Protein AF-A0A938RJM7-F1 (afdb_monomer_lite)

Structure (mmCIF, N/CA/C/O backbone):
data_AF-A0A938RJM7-F1
#
_entry.id   AF-A0A938RJM7-F1
#
loop_
_atom_site.group_PDB
_atom_site.id
_atom_site.type_symbol
_atom_site.label_atom_id
_atom_site.label_alt_id
_atom_site.label_comp_id
_atom_site.label_asym_id
_atom_site.label_entity_id
_atom_site.label_seq_id
_atom_site.pdbx_PDB_ins_code
_atom_site.Cartn_x
_atom_site.Cartn_y
_atom_site.Cartn_z
_atom_site.occupancy
_atom_site.B_iso_or_equiv
_atom_site.auth_seq_id
_atom_site.auth_comp_id
_atom_site.auth_asym_id
_atom_site.auth_atom_id
_atom_site.pdbx_PDB_model_num
ATOM 1 N N . MET A 1 1 ? -5.972 -2.411 -8.398 1.00 74.38 1 MET A N 1
ATOM 2 C CA . MET A 1 1 ? -4.937 -3.358 -8.875 1.00 74.38 1 MET A CA 1
ATOM 3 C C . MET A 1 1 ? -4.242 -2.731 -10.070 1.00 74.38 1 MET A C 1
ATOM 5 O O . MET A 1 1 ? -4.937 -2.111 -10.864 1.00 74.38 1 MET A O 1
ATOM 9 N N . TYR A 1 2 ? -2.920 -2.877 -10.186 1.00 81.06 2 TYR A N 1
ATOM 10 C CA . TYR A 1 2 ? -2.153 -2.413 -11.346 1.00 81.06 2 TYR A CA 1
ATOM 11 C C . TYR A 1 2 ? -1.288 -3.542 -11.902 1.00 81.06 2 TYR A C 1
ATOM 13 O O . TYR A 1 2 ? -0.628 -4.258 -11.149 1.00 81.06 2 TYR A O 1
ATOM 21 N N . SER A 1 3 ? -1.277 -3.692 -13.223 1.00 82.62 3 SER A N 1
ATOM 22 C CA . SER A 1 3 ? -0.435 -4.663 -13.916 1.00 82.62 3 SER A CA 1
ATOM 23 C C . SER A 1 3 ? 0.010 -4.119 -15.266 1.00 82.62 3 SER A C 1
ATOM 25 O O . SER A 1 3 ? -0.809 -3.589 -16.014 1.00 82.62 3 SER A O 1
ATOM 27 N N . ASN A 1 4 ? 1.280 -4.322 -15.602 1.00 84.00 4 ASN A N 1
ATOM 28 C CA . ASN A 1 4 ? 1.817 -4.133 -16.942 1.00 84.00 4 ASN A CA 1
ATOM 29 C C . ASN A 1 4 ? 2.590 -5.402 -17.353 1.00 84.00 4 ASN A C 1
ATOM 31 O O . ASN A 1 4 ? 3.791 -5.500 -17.084 1.00 84.00 4 ASN A O 1
ATOM 35 N N . PRO A 1 5 ? 1.908 -6.383 -17.974 1.00 81.81 5 PRO A N 1
ATOM 36 C CA . PRO A 1 5 ? 2.503 -7.676 -18.303 1.00 81.81 5 PRO A CA 1
ATOM 37 C C . PRO A 1 5 ? 3.705 -7.585 -19.247 1.00 81.81 5 PRO A C 1
ATOM 39 O O . PRO A 1 5 ? 4.679 -8.302 -19.044 1.00 81.81 5 PRO A O 1
ATOM 42 N N . SER A 1 6 ? 3.694 -6.670 -20.226 1.00 87.06 6 SER A N 1
ATOM 43 C CA . SER A 1 6 ? 4.811 -6.502 -21.171 1.00 87.06 6 SER A CA 1
ATOM 44 C C . SER A 1 6 ? 6.083 -5.962 -20.513 1.00 87.06 6 SER A C 1
ATOM 46 O O . SER A 1 6 ? 7.170 -6.123 -21.060 1.00 87.06 6 SER A O 1
ATOM 48 N N . LYS A 1 7 ? 5.963 -5.358 -19.324 1.00 84.88 7 LYS A N 1
ATOM 49 C CA . LYS A 1 7 ? 7.089 -4.918 -18.488 1.00 84.88 7 LYS A CA 1
ATOM 50 C C . LYS A 1 7 ? 7.352 -5.835 -17.288 1.00 84.88 7 LYS A C 1
ATOM 52 O O . LYS A 1 7 ? 8.202 -5.511 -16.467 1.00 84.88 7 LYS A O 1
ATOM 57 N N . GLY A 1 8 ? 6.609 -6.936 -17.147 1.00 85.38 8 GLY A N 1
ATOM 58 C CA . GLY A 1 8 ? 6.703 -7.820 -15.984 1.00 85.38 8 GLY A CA 1
ATOM 59 C C . GLY A 1 8 ? 6.325 -7.144 -14.660 1.00 85.38 8 GLY A C 1
ATOM 60 O O . GLY A 1 8 ? 6.831 -7.539 -13.616 1.00 85.38 8 GLY A O 1
ATOM 61 N N . LEU A 1 9 ? 5.471 -6.112 -14.685 1.00 88.81 9 LEU A N 1
ATOM 62 C CA . LEU A 1 9 ? 5.090 -5.358 -13.488 1.00 88.81 9 LEU A CA 1
ATOM 63 C C . LEU A 1 9 ? 3.725 -5.798 -12.969 1.00 88.81 9 LEU A C 1
ATOM 65 O O . LEU A 1 9 ? 2.743 -5.820 -13.716 1.00 88.81 9 LEU A O 1
ATOM 69 N N . TYR A 1 10 ? 3.639 -6.062 -11.669 1.00 87.75 10 TYR A N 1
ATOM 70 C CA . TYR A 1 10 ? 2.381 -6.384 -11.004 1.00 87.75 10 TYR A CA 1
ATOM 71 C C . TYR A 1 10 ? 2.360 -5.858 -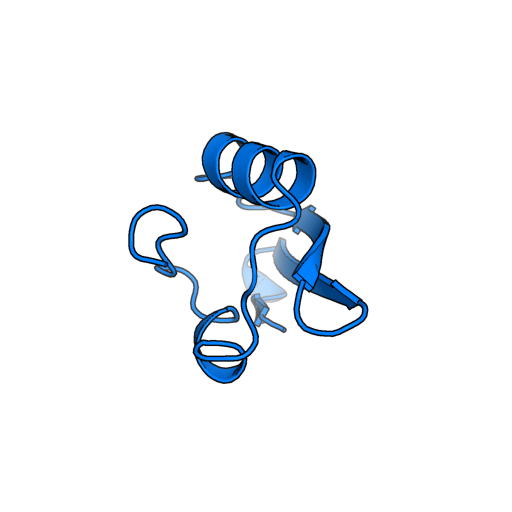9.569 1.00 87.75 10 TYR A C 1
ATOM 73 O O . TYR A 1 10 ? 3.285 -6.094 -8.792 1.00 87.75 10 TYR A O 1
ATOM 81 N N . ARG A 1 11 ? 1.287 -5.138 -9.216 1.00 89.06 11 ARG A N 1
ATOM 82 C CA . ARG A 1 11 ? 1.042 -4.619 -7.866 1.00 89.06 11 ARG A CA 1
ATOM 83 C C . ARG A 1 11 ? -0.401 -4.884 -7.444 1.00 89.06 11 ARG A C 1
ATOM 85 O O . ARG A 1 11 ? -1.363 -4.438 -8.086 1.00 89.06 11 ARG A O 1
ATOM 92 N N . LYS A 1 12 ? -0.555 -5.573 -6.317 1.00 91.19 12 LYS A N 1
ATOM 93 C CA . LYS A 1 12 ? -1.845 -5.827 -5.666 1.00 91.19 12 LYS A CA 1
ATOM 94 C C . LYS A 1 12 ? -1.749 -5.460 -4.194 1.00 91.19 12 LYS A C 1
ATOM 96 O O . LYS A 1 12 ? -0.864 -5.943 -3.505 1.00 91.19 12 LYS A O 1
ATOM 101 N N . PHE A 1 13 ? -2.693 -4.657 -3.722 1.00 92.75 13 PHE A N 1
ATOM 102 C CA . PHE A 1 13 ? -2.867 -4.351 -2.307 1.00 92.75 13 PHE A CA 1
ATOM 103 C C . PHE A 1 13 ? -4.055 -5.138 -1.765 1.00 92.75 13 PHE A C 1
ATOM 105 O O . PHE A 1 13 ? -5.071 -5.284 -2.450 1.00 92.75 13 PHE A O 1
ATOM 112 N N . VAL A 1 14 ? -3.900 -5.674 -0.560 1.00 94.00 14 VAL A N 1
ATOM 113 C CA . VAL A 1 14 ? -4.935 -6.409 0.164 1.00 94.00 14 VAL A CA 1
ATOM 114 C C . VAL A 1 14 ? -5.466 -5.489 1.248 1.00 94.00 14 VAL A C 1
ATOM 116 O O . VAL A 1 14 ? -4.691 -4.959 2.042 1.00 94.00 14 VAL A O 1
ATOM 119 N N . ILE A 1 15 ? -6.777 -5.283 1.252 1.00 94.12 15 ILE A N 1
ATOM 120 C CA . ILE A 1 15 ? -7.465 -4.413 2.201 1.00 94.12 15 ILE A CA 1
ATOM 121 C C . ILE A 1 15 ? -8.409 -5.285 3.015 1.00 94.12 15 ILE A C 1
ATOM 123 O O . ILE A 1 15 ? -9.169 -6.061 2.436 1.00 94.12 15 ILE A O 1
ATOM 127 N N . ASP A 1 16 ? -8.367 -5.130 4.331 1.00 95.19 16 ASP A N 1
ATOM 128 C CA . ASP A 1 16 ? -9.300 -5.747 5.265 1.00 95.19 16 ASP A CA 1
ATOM 129 C C . ASP A 1 16 ? -9.864 -4.664 6.185 1.00 95.19 16 ASP A C 1
ATOM 131 O O . ASP A 1 16 ? -9.116 -3.878 6.765 1.00 95.19 16 ASP A O 1
ATOM 135 N N . SER A 1 17 ? -11.192 -4.588 6.285 1.00 95.12 17 SER A N 1
ATOM 136 C CA . SER A 1 17 ? -11.885 -3.630 7.158 1.00 95.12 17 SER A CA 1
ATOM 137 C C . SER A 1 17 ? -11.411 -2.173 6.983 1.00 95.12 17 SER A C 1
ATOM 139 O O . SER A 1 17 ? -11.228 -1.438 7.949 1.00 95.12 17 SER A O 1
ATOM 141 N N . GLY A 1 18 ? -11.158 -1.767 5.731 1.00 93.81 18 GLY A N 1
ATOM 142 C CA . GLY A 1 18 ? -10.669 -0.427 5.373 1.00 93.81 18 GLY A CA 1
ATOM 143 C C . GLY A 1 18 ? -9.166 -0.203 5.577 1.00 93.81 18 GLY A C 1
ATOM 144 O O . GLY A 1 18 ? -8.654 0.845 5.193 1.00 93.81 18 GLY A O 1
ATOM 145 N N . ARG A 1 19 ? -8.438 -1.182 6.121 1.00 94.81 19 ARG A N 1
ATOM 146 C CA . ARG A 1 19 ? -7.013 -1.082 6.452 1.00 94.81 19 ARG A CA 1
ATOM 147 C C . ARG A 1 19 ? -6.151 -1.895 5.503 1.00 94.81 19 ARG A C 1
ATOM 149 O O . ARG A 1 19 ? -6.573 -2.933 4.995 1.00 94.81 19 ARG A O 1
ATOM 156 N N . LEU A 1 20 ? -4.924 -1.439 5.275 1.00 94.81 20 LEU A N 1
ATOM 157 C CA . LEU A 1 20 ? -3.963 -2.178 4.466 1.00 94.81 20 LEU A CA 1
ATOM 158 C C . LEU A 1 20 ? -3.475 -3.420 5.228 1.00 94.81 20 LEU A C 1
ATOM 160 O O . LEU A 1 20 ? -2.823 -3.306 6.262 1.00 94.81 20 LEU A O 1
ATOM 164 N N . ALA A 1 21 ? -3.787 -4.600 4.697 1.00 96.50 21 ALA A N 1
ATOM 165 C CA . ALA A 1 21 ? -3.468 -5.889 5.309 1.00 96.50 21 ALA A CA 1
ATOM 166 C C . ALA A 1 21 ? -2.270 -6.588 4.646 1.00 96.50 21 ALA A C 1
ATOM 168 O O . ALA A 1 21 ? -1.636 -7.445 5.254 1.00 96.50 21 ALA A O 1
ATOM 169 N N . GLY A 1 22 ? -1.953 -6.245 3.395 1.00 95.50 22 GLY A N 1
ATOM 170 C CA . GLY A 1 22 ? -0.862 -6.882 2.662 1.00 95.50 22 GLY A CA 1
ATOM 171 C C . GLY A 1 22 ? -0.620 -6.290 1.278 1.00 95.50 22 GLY A C 1
ATOM 172 O O . GLY A 1 22 ? -1.405 -5.480 0.778 1.00 95.50 22 GLY A O 1
ATOM 173 N N . ALA A 1 23 ? 0.462 -6.730 0.635 1.00 93.94 23 ALA A N 1
ATOM 174 C CA . ALA A 1 23 ? 0.788 -6.356 -0.734 1.00 93.94 23 ALA A CA 1
ATOM 175 C C . ALA A 1 23 ? 1.516 -7.483 -1.479 1.00 93.94 23 ALA A C 1
ATOM 177 O O . ALA A 1 23 ? 2.288 -8.235 -0.891 1.00 93.94 23 ALA A O 1
ATOM 178 N N . ILE A 1 24 ? 1.296 -7.555 -2.789 1.00 91.94 24 ILE A N 1
ATOM 179 C CA . ILE A 1 24 ? 2.100 -8.328 -3.737 1.00 91.94 24 ILE A CA 1
ATOM 180 C C . ILE A 1 24 ? 2.745 -7.319 -4.679 1.00 91.94 24 ILE A C 1
ATOM 182 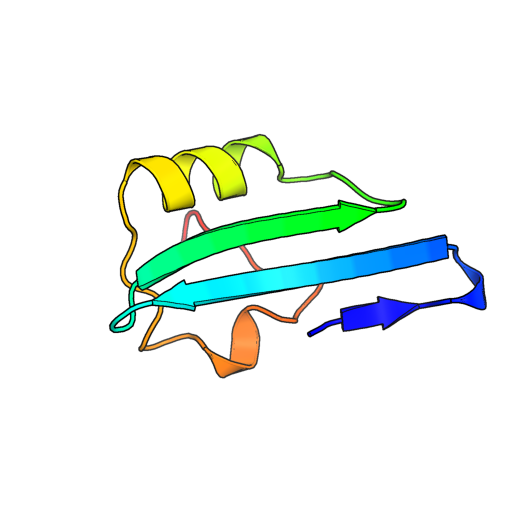O O . ILE A 1 24 ? 2.034 -6.563 -5.347 1.00 91.94 24 ILE A O 1
ATOM 186 N N . LEU A 1 25 ? 4.075 -7.313 -4.721 1.00 90.06 25 LEU A N 1
ATOM 187 C CA . LEU A 1 25 ? 4.889 -6.482 -5.602 1.00 90.06 25 LEU A CA 1
ATOM 188 C C . LEU A 1 25 ? 5.758 -7.407 -6.452 1.00 90.06 25 LEU A C 1
ATOM 190 O O . LEU A 1 25 ? 6.484 -8.238 -5.911 1.00 90.06 25 LEU A O 1
ATOM 194 N N . PHE A 1 26 ? 5.679 -7.275 -7.769 1.00 90.38 26 PHE A N 1
ATOM 195 C CA . PHE A 1 26 ? 6.477 -8.057 -8.704 1.00 90.38 26 PHE A CA 1
ATOM 196 C C . PHE A 1 26 ? 7.002 -7.158 -9.827 1.00 90.38 26 PHE A C 1
ATOM 198 O O . PHE A 1 26 ? 6.282 -6.287 -10.329 1.00 90.38 26 PHE A O 1
ATOM 205 N N . GLY A 1 27 ? 8.271 -7.356 -10.188 1.00 89.62 27 GLY A N 1
ATOM 206 C CA . GLY A 1 27 ? 9.006 -6.535 -11.151 1.00 89.62 27 GLY A CA 1
ATOM 207 C C . GLY A 1 27 ? 9.547 -5.230 -10.555 1.00 89.62 27 GLY A C 1
ATOM 208 O O . GLY A 1 27 ? 10.758 -5.054 -10.485 1.00 89.62 27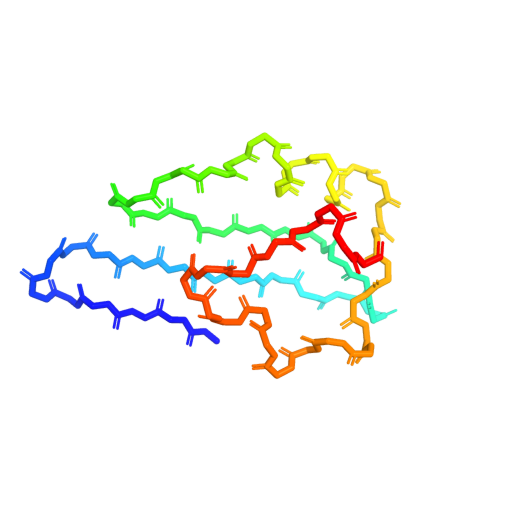 GLY A O 1
ATOM 209 N N . ASP A 1 28 ? 8.669 -4.336 -10.089 1.00 83.06 28 ASP A N 1
ATOM 210 C CA . ASP A 1 28 ? 9.049 -3.066 -9.445 1.00 83.06 28 ASP A CA 1
ATOM 211 C C . ASP A 1 28 ? 8.639 -3.066 -7.970 1.00 83.06 28 ASP A C 1
ATOM 213 O O . ASP A 1 28 ? 7.453 -3.036 -7.625 1.00 83.06 28 ASP A O 1
ATOM 217 N N . THR A 1 29 ? 9.642 -3.115 -7.097 1.00 86.31 29 THR A N 1
ATOM 218 C CA . THR A 1 29 ? 9.482 -3.161 -5.640 1.00 86.31 29 THR A CA 1
ATOM 219 C C . THR A 1 29 ? 9.760 -1.817 -4.970 1.00 86.31 29 THR A C 1
ATOM 221 O O . THR A 1 29 ? 9.733 -1.739 -3.743 1.00 86.31 29 THR A O 1
ATOM 224 N N . ARG A 1 30 ? 9.991 -0.735 -5.730 1.00 86.19 30 ARG A N 1
ATOM 225 C CA . ARG A 1 30 ? 10.225 0.594 -5.145 1.00 86.19 30 ARG A CA 1
ATOM 226 C C . ARG A 1 30 ? 9.062 1.009 -4.240 1.00 86.19 30 ARG A C 1
ATOM 228 O O . ARG A 1 30 ? 7.886 0.834 -4.569 1.00 86.19 30 ARG A O 1
ATOM 235 N N . GLY A 1 31 ? 9.410 1.566 -3.082 1.00 85.50 31 GLY A N 1
ATOM 236 C CA . GLY A 1 31 ? 8.450 1.908 -2.032 1.00 85.50 31 GLY A CA 1
ATOM 237 C C . GLY A 1 31 ? 8.005 0.721 -1.169 1.00 85.50 31 GLY A C 1
ATOM 238 O O . GLY A 1 31 ? 7.079 0.887 -0.377 1.00 85.50 31 GLY A O 1
ATOM 239 N N . SER A 1 32 ? 8.640 -0.454 -1.285 1.00 89.44 32 SER A N 1
ATOM 240 C CA . SER A 1 32 ? 8.357 -1.629 -0.444 1.00 89.44 32 SER A CA 1
ATOM 241 C C . SER A 1 32 ? 8.416 -1.322 1.049 1.00 89.44 32 SER A C 1
ATOM 243 O O . SER A 1 32 ? 7.551 -1.784 1.784 1.00 89.44 32 SER A O 1
ATOM 245 N N . ASP A 1 33 ? 9.376 -0.508 1.493 1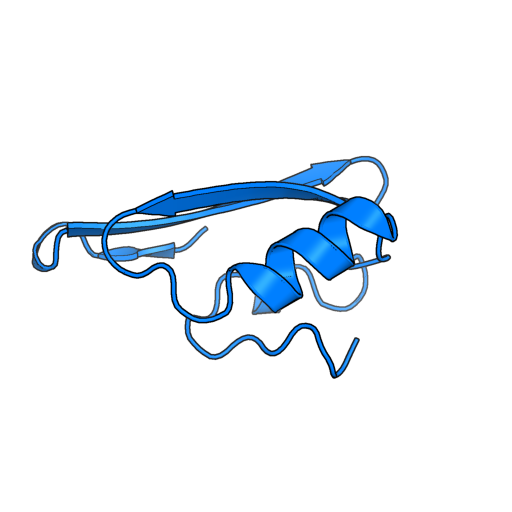.00 91.38 33 ASP A N 1
ATOM 246 C CA . ASP A 1 33 ? 9.543 -0.180 2.913 1.00 91.38 33 ASP A CA 1
ATOM 247 C C . ASP A 1 33 ? 8.361 0.636 3.444 1.00 91.38 33 ASP A C 1
ATOM 249 O O . ASP A 1 33 ? 7.822 0.333 4.506 1.00 91.38 33 ASP A O 1
ATOM 253 N N . ALA A 1 34 ? 7.887 1.615 2.666 1.00 89.62 34 ALA A N 1
ATOM 254 C CA . ALA A 1 34 ? 6.710 2.412 3.008 1.00 89.62 34 ALA A CA 1
ATOM 255 C C . ALA A 1 34 ? 5.426 1.567 3.005 1.00 89.62 34 ALA A C 1
ATOM 257 O O . ALA A 1 34 ? 4.579 1.716 3.885 1.00 89.62 34 ALA A O 1
ATOM 258 N N . VAL A 1 35 ? 5.296 0.641 2.047 1.00 91.12 35 VAL A N 1
ATOM 259 C CA . VAL A 1 35 ? 4.192 -0.330 2.006 1.00 91.12 35 VAL A CA 1
ATOM 260 C C . VAL A 1 35 ? 4.227 -1.234 3.239 1.00 91.12 35 VAL A C 1
ATOM 262 O O . VAL A 1 35 ? 3.197 -1.447 3.874 1.00 91.12 35 VAL A O 1
ATOM 265 N N . MET A 1 36 ? 5.404 -1.746 3.603 1.00 92.75 36 MET A N 1
ATOM 266 C CA . MET A 1 36 ? 5.565 -2.641 4.745 1.00 92.75 36 MET A CA 1
ATOM 267 C C . MET A 1 36 ? 5.306 -1.921 6.071 1.00 92.75 36 MET A C 1
ATOM 269 O O . MET A 1 36 ? 4.642 -2.485 6.941 1.00 92.75 36 MET A O 1
ATOM 273 N N . ALA A 1 37 ? 5.737 -0.664 6.200 1.00 93.69 37 ALA A N 1
ATOM 274 C CA . ALA A 1 37 ? 5.381 0.195 7.327 1.00 93.69 37 ALA A CA 1
ATOM 275 C C . ALA A 1 37 ? 3.859 0.399 7.419 1.00 93.69 37 ALA A C 1
ATOM 277 O O . ALA A 1 37 ? 3.271 0.135 8.462 1.00 93.69 37 ALA A O 1
ATOM 278 N N . ALA A 1 38 ? 3.191 0.748 6.314 1.00 93.25 38 ALA A N 1
ATOM 279 C CA . ALA A 1 38 ? 1.739 0.935 6.295 1.00 93.25 38 ALA A CA 1
ATOM 280 C C . ALA A 1 38 ? 0.951 -0.344 6.652 1.00 93.25 38 ALA A C 1
ATOM 282 O O . ALA A 1 38 ? -0.079 -0.258 7.323 1.00 93.25 38 ALA A O 1
ATOM 283 N N . ILE A 1 39 ? 1.432 -1.525 6.238 1.00 94.81 39 ILE A N 1
ATOM 284 C CA . ILE A 1 39 ? 0.859 -2.822 6.641 1.00 94.81 39 ILE A CA 1
ATOM 285 C C . ILE A 1 39 ? 1.053 -3.045 8.145 1.00 94.81 39 ILE A C 1
ATOM 287 O O . ILE A 1 39 ? 0.099 -3.387 8.846 1.00 94.81 39 ILE A O 1
ATOM 291 N N . LYS A 1 40 ? 2.274 -2.834 8.655 1.00 95.44 40 LYS A N 1
ATOM 292 C CA . LYS A 1 40 ? 2.604 -2.996 10.079 1.00 95.44 40 LYS A CA 1
ATOM 293 C C . LYS A 1 40 ? 1.745 -2.088 10.961 1.00 95.44 40 LYS A C 1
ATOM 295 O O . LYS A 1 40 ? 1.244 -2.535 11.991 1.00 95.44 40 LYS A O 1
ATOM 300 N N . ASP A 1 41 ? 1.519 -0.860 10.509 1.00 95.50 41 ASP A N 1
ATOM 301 C CA . ASP A 1 41 ? 0.737 0.151 11.219 1.00 95.50 41 ASP A CA 1
ATOM 302 C C .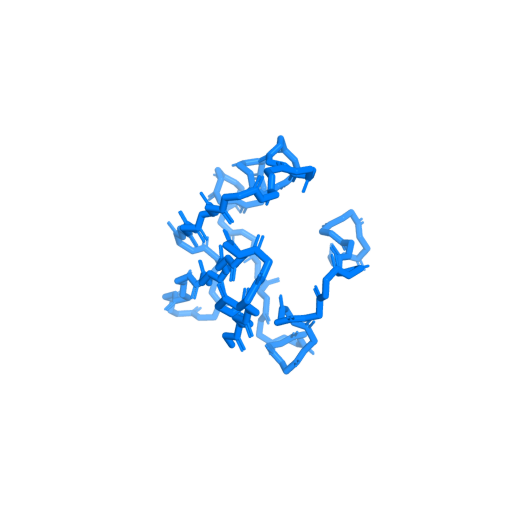 ASP A 1 41 ? -0.782 -0.026 11.030 1.00 95.50 41 ASP A C 1
ATOM 304 O O . ASP A 1 41 ? -1.570 0.747 11.577 1.00 95.50 41 ASP A O 1
ATOM 308 N N . LYS A 1 42 ? -1.220 -1.042 10.265 1.00 93.75 42 LYS A N 1
ATOM 309 C CA . LYS A 1 42 ? -2.629 -1.287 9.902 1.00 93.75 42 LYS A CA 1
ATOM 310 C C . LYS A 1 42 ? -3.311 -0.012 9.403 1.00 93.75 42 LYS A C 1
ATOM 312 O O . LYS A 1 42 ? -4.417 0.337 9.842 1.00 93.75 42 LYS A O 1
ATOM 317 N N . LYS A 1 43 ? -2.612 0.701 8.520 1.00 93.50 43 LYS A N 1
ATOM 318 C CA . LYS A 1 43 ? -2.988 2.037 8.071 1.00 93.50 43 LYS A CA 1
ATOM 319 C C . LYS A 1 43 ? -4.374 2.021 7.433 1.00 93.50 43 LYS A C 1
ATOM 321 O O . LYS A 1 43 ? -4.661 1.149 6.611 1.00 93.50 43 LYS A O 1
ATOM 326 N N . ASP A 1 44 ? -5.228 2.959 7.833 1.00 94.62 44 ASP A N 1
ATOM 327 C CA . ASP A 1 44 ? -6.531 3.155 7.199 1.00 94.62 44 ASP A CA 1
ATOM 328 C C . ASP A 1 44 ? -6.312 3.738 5.801 1.00 94.62 44 ASP A C 1
ATOM 330 O O . ASP A 1 44 ? -5.621 4.740 5.629 1.00 94.62 44 ASP A O 1
ATOM 334 N N . VAL A 1 45 ? -6.853 3.059 4.797 1.00 92.56 45 VAL A N 1
ATOM 335 C CA . VAL A 1 45 ? -6.734 3.431 3.385 1.00 92.56 45 VAL A CA 1
ATOM 336 C C . VAL A 1 45 ? -8.102 3.573 2.718 1.00 92.56 45 VAL A C 1
ATOM 338 O O . VAL A 1 45 ? -8.192 3.673 1.491 1.00 92.56 45 VAL A O 1
ATOM 341 N N . SER A 1 46 ? -9.177 3.588 3.511 1.00 91.62 46 SER A N 1
ATOM 342 C CA . SER A 1 46 ? -10.556 3.695 3.028 1.00 91.62 46 SER A CA 1
ATOM 343 C C . SER A 1 46 ? -10.772 4.956 2.184 1.00 91.62 46 SER A C 1
ATOM 345 O O . SER A 1 46 ? -11.378 4.878 1.115 1.00 91.62 46 SER A O 1
ATOM 347 N N . ALA A 1 47 ? -10.180 6.081 2.594 1.00 90.19 47 ALA A N 1
ATOM 348 C CA . ALA A 1 47 ? -10.279 7.372 1.911 1.00 90.19 47 ALA A CA 1
ATOM 349 C C . ALA A 1 47 ? -9.541 7.436 0.560 1.00 90.19 47 ALA A C 1
ATOM 351 O O . ALA A 1 47 ? -9.823 8.302 -0.265 1.00 90.19 47 ALA A O 1
ATOM 352 N N . CYS A 1 48 ? -8.584 6.539 0.315 1.00 87.50 48 CYS A N 1
ATOM 353 C CA . CYS A 1 48 ? -7.707 6.587 -0.857 1.00 87.50 48 CYS A CA 1
ATOM 354 C C . CYS A 1 48 ? -7.716 5.293 -1.680 1.00 87.50 48 CYS A C 1
ATOM 356 O O . CYS A 1 48 ? -6.827 5.084 -2.509 1.00 87.50 48 CYS A O 1
ATOM 358 N N . ARG A 1 49 ? -8.733 4.441 -1.493 1.00 83.88 49 ARG A N 1
ATOM 359 C CA . ARG A 1 49 ? -8.841 3.114 -2.119 1.00 83.88 49 ARG A CA 1
ATOM 360 C C . ARG A 1 49 ? -8.620 3.133 -3.632 1.00 83.88 49 ARG A C 1
ATOM 362 O O . ARG A 1 49 ? -7.899 2.289 -4.160 1.00 83.88 49 ARG A O 1
ATOM 369 N N . ASP A 1 50 ? -9.203 4.112 -4.315 1.00 84.31 50 ASP A N 1
ATOM 370 C CA . ASP A 1 50 ? -9.160 4.196 -5.778 1.00 84.31 50 ASP A CA 1
ATOM 371 C C . ASP A 1 50 ? -7.785 4.653 -6.296 1.00 84.31 50 ASP A C 1
ATOM 373 O O . ASP A 1 50 ? -7.396 4.343 -7.422 1.00 84.31 50 ASP A O 1
ATOM 377 N N . ARG A 1 51 ? -7.002 5.325 -5.444 1.00 84.94 51 ARG A N 1
ATOM 378 C CA . ARG A 1 51 ? -5.660 5.827 -5.765 1.00 84.94 51 ARG A CA 1
ATOM 379 C C . ARG A 1 51 ? -4.552 4.833 -5.435 1.00 84.94 51 ARG A C 1
ATOM 381 O O . ARG A 1 51 ? -3.499 4.903 -6.054 1.00 84.94 51 ARG A O 1
ATOM 388 N N . LEU A 1 52 ? -4.789 3.866 -4.543 1.00 83.88 52 LEU A N 1
ATOM 389 C CA . LEU A 1 52 ? -3.794 2.849 -4.158 1.00 83.88 52 LEU A CA 1
ATOM 390 C C . LEU A 1 52 ? -3.206 2.086 -5.351 1.00 83.88 52 LEU A C 1
ATOM 392 O O . LEU A 1 52 ? -2.090 1.594 -5.280 1.00 83.88 52 LEU A O 1
ATOM 396 N N . ALA A 1 53 ? -3.957 1.935 -6.443 1.00 76.19 53 ALA A N 1
ATOM 397 C CA . ALA A 1 53 ? -3.479 1.234 -7.631 1.00 76.19 53 ALA A CA 1
ATOM 398 C C . ALA A 1 53 ? -2.489 2.057 -8.475 1.00 76.19 53 ALA A C 1
ATOM 400 O O . ALA A 1 53 ? -1.889 1.512 -9.396 1.00 76.19 53 ALA A O 1
ATOM 401 N N . GLN A 1 54 ? -2.330 3.351 -8.206 1.00 81.12 54 GLN A N 1
ATOM 402 C CA . GLN A 1 54 ? -1.440 4.210 -8.974 1.00 81.12 54 GLN A CA 1
ATOM 403 C C . GLN A 1 54 ? 0.025 3.882 -8.655 1.00 81.12 54 GLN A C 1
ATOM 405 O O . GLN A 1 54 ? 0.397 3.595 -7.517 1.00 81.12 54 GLN A O 1
ATOM 410 N N . LEU A 1 55 ? 0.867 3.877 -9.688 1.00 72.69 55 LEU A N 1
ATOM 411 C CA . LEU A 1 55 ? 2.286 3.518 -9.577 1.00 72.69 55 LEU A CA 1
ATOM 412 C C . LEU A 1 55 ? 3.064 4.473 -8.662 1.00 72.69 55 LEU A C 1
ATOM 414 O O . LEU A 1 55 ? 4.006 4.050 -7.995 1.00 72.69 55 LEU A O 1
ATOM 418 N N . ASP A 1 56 ? 2.642 5.732 -8.645 1.00 77.81 56 ASP A N 1
ATOM 419 C CA . ASP A 1 56 ? 3.179 6.862 -7.895 1.00 77.81 56 ASP A CA 1
ATOM 420 C C . ASP A 1 56 ? 2.449 7.103 -6.562 1.00 77.81 56 ASP A C 1
ATOM 422 O O . ASP A 1 56 ? 2.615 8.156 -5.948 1.00 77.81 56 ASP A O 1
ATOM 426 N N . PHE A 1 57 ? 1.645 6.141 -6.091 1.00 79.06 57 PHE A N 1
ATOM 427 C CA . PHE A 1 57 ? 0.960 6.278 -4.812 1.00 79.06 57 PHE A CA 1
ATOM 428 C C . PHE A 1 57 ? 1.956 6.339 -3.644 1.00 79.06 57 PHE A C 1
ATOM 430 O O . PHE A 1 57 ? 2.753 5.423 -3.427 1.00 79.06 57 PHE A O 1
ATOM 437 N N . ASP A 1 58 ? 1.865 7.417 -2.868 1.00 77.31 58 ASP A N 1
ATOM 438 C CA . ASP A 1 58 ? 2.747 7.712 -1.744 1.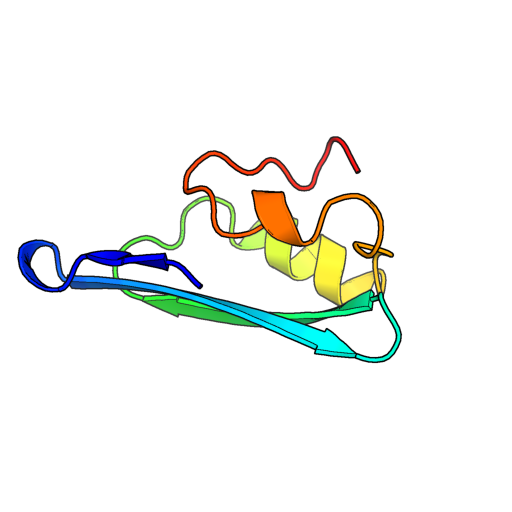00 77.31 58 ASP A CA 1
ATOM 439 C C . ASP A 1 58 ? 2.044 7.434 -0.406 1.00 77.31 58 ASP A C 1
ATOM 441 O O . ASP A 1 58 ? 1.176 8.190 0.039 1.00 77.31 58 ASP A O 1
ATOM 445 N N . PHE A 1 59 ? 2.451 6.350 0.259 1.00 74.81 59 PHE A N 1
ATOM 446 C CA . PHE A 1 59 ? 1.914 5.937 1.560 1.00 74.81 59 PHE A CA 1
ATOM 447 C C . PHE A 1 59 ? 2.274 6.886 2.715 1.00 74.81 59 PHE A C 1
ATOM 449 O O . PHE A 1 59 ? 1.662 6.787 3.784 1.00 74.81 59 PHE A O 1
ATOM 456 N N . SER A 1 60 ? 3.219 7.816 2.530 1.00 72.69 60 SER A N 1
ATOM 457 C CA . SER A 1 60 ? 3.556 8.820 3.549 1.00 72.69 60 SER A CA 1
ATOM 458 C C . SER A 1 60 ? 2.501 9.928 3.681 1.00 72.69 60 SER A C 1
ATOM 460 O O . SER A 1 60 ? 2.463 10.607 4.702 1.00 72.69 60 SER A O 1
ATOM 462 N N . ARG A 1 61 ? 1.616 10.088 2.685 1.00 71.31 61 ARG A N 1
ATOM 463 C CA . ARG A 1 61 ? 0.623 11.181 2.594 1.00 71.31 61 ARG A CA 1
ATOM 464 C C . ARG A 1 61 ? -0.794 10.802 3.034 1.00 71.31 61 ARG A C 1
ATOM 466 O O . ARG A 1 61 ? -1.735 11.546 2.761 1.00 71.31 61 ARG A O 1
ATOM 473 N N . VAL A 1 62 ? -0.941 9.631 3.642 1.00 66.19 62 VAL A N 1
ATOM 474 C CA . VAL A 1 62 ? -2.213 9.061 4.116 1.00 66.19 62 VAL A CA 1
ATOM 475 C C . VAL A 1 62 ? -2.269 9.117 5.635 1.00 66.19 62 VAL A C 1
ATOM 477 O O . VAL A 1 62 ? -1.176 9.030 6.242 1.00 66.19 62 VAL A O 1
#

Secondary structure (DSSP, 8-state):
-EEEGGGTEEEEEEEETTEEEEEEEES--TTHHHHHHHHHTT-B-GGGTTTTTSTT--GGG-

pLDDT: mean 87.4, std 7.22, range [66.19, 96.5]

Foldseek 3Di:
DDDDVVQFWDKDFDADPQFTQDIDTTNDCPCVVLSVVSNVVRPRCNVPVVVVRPPPDDSVVD

Radius of gyration: 11.05 Å; chains: 1; bounding box: 22×20×32 Å

Sequence (62 aa):
MYSNPSKGLYRKFVIDSGRLAGAILFGDTRGSDAVMAAIKDKKDVSACRDRLAQLDFDFSRV